Protein AF-A0A4W3H3N8-F1 (afdb_monomer)

Organism: Callorhinchus milii (NCBI:txid7868)

Secondary structure (DSSP, 8-state):
------TT-S---SS------------S--------HHHHHHHHHHHHHHTSSSSEEEHHHHHHHHHHTT--HHHHHHHHHHHHHTTSEEE-TTS-EEEE-

Foldseek 3Di:
DDPPDDPPPLDPPPDDDDDDDDPDDDDDDPPPDVQQLLNVLVVQVVVVCVPDPFQKDFQVVSLVSSVNNVDDSVSNVVSVVVVVVVQQWDADPVNTMIGGD

Sequence (101 aa):
LVDTVEKEDVNEAMRLMEMSKDSLVGDRGQGTRAQRPADIIFVTVREMMSDRTGRSVKYSEAEQRCVTKGFTPAQFEEALEEYEELNVWQVNQARSKITFV

Nearest PDB structures (foldseek):
  8s0f-assembly1_7  TM=9.722E-01  e=4.333E-08  Homo sapiens
  8rif-assembly1_7  TM=9.093E-01  e=1.099E-03  Saccharomyces cerevisiae
  5z2h-assembly1_B  TM=6.580E-01  e=1.929E-01  Dictyostelium discoideum
  4n0b-assembly2_C  TM=5.320E-01  e=3.529E+00  Bacillus subtilis
  4tv7-assembly2_C  TM=5.413E-01  e=3.529E+00  Bacillus subtilis subsp. subtilis str. 168

pLDDT: mean 72.95, std 20.86, range [36.72, 92.69]

Mean predicted aligned error: 12.45 Å

Radius of gyration: 17.07 Å; Cα contacts (8 Å, |Δi|>4): 78; chains: 1; bounding box: 39×38×43 Å

Structure (mmCIF, N/CA/C/O backbone):
data_AF-A0A4W3H3N8-F1
#
_entry.id   AF-A0A4W3H3N8-F1
#
loop_
_atom_site.group_PDB
_atom_site.id
_atom_site.type_symbol
_atom_site.label_atom_id
_atom_site.label_alt_id
_atom_site.label_comp_id
_atom_site.label_asym_id
_atom_site.label_entity_id
_atom_site.label_seq_id
_atom_site.pdbx_PDB_ins_code
_atom_site.Cartn_x
_atom_site.Cartn_y
_atom_site.Cartn_z
_atom_site.occupancy
_atom_site.B_iso_or_equiv
_atom_site.auth_seq_id
_atom_site.auth_comp_id
_atom_site.auth_asym_id
_atom_site.auth_atom_id
_atom_site.pdbx_PDB_model_num
ATOM 1 N N . LEU A 1 1 ? 24.231 15.973 7.948 1.00 38.44 1 LEU A N 1
ATOM 2 C CA . LEU A 1 1 ? 22.916 16.473 7.490 1.00 38.44 1 LEU A CA 1
ATOM 3 C C . LEU A 1 1 ? 22.767 16.003 6.050 1.00 38.44 1 LEU A C 1
ATOM 5 O O . LEU A 1 1 ? 23.743 16.160 5.331 1.00 38.44 1 LEU A O 1
ATOM 9 N N . VAL A 1 2 ? 21.605 15.452 5.679 1.00 36.72 2 VAL A N 1
ATOM 10 C CA . VAL A 1 2 ? 21.276 14.904 4.346 1.00 36.72 2 VAL A CA 1
ATOM 11 C C . VAL A 1 2 ? 21.905 13.531 4.049 1.00 36.72 2 VAL A C 1
ATOM 13 O O . VAL A 1 2 ? 22.922 13.403 3.385 1.00 36.72 2 VAL A O 1
ATOM 16 N N . ASP A 1 3 ? 21.247 12.488 4.563 1.00 39.12 3 ASP A N 1
ATOM 17 C CA . ASP A 1 3 ? 21.225 11.154 3.948 1.00 39.12 3 ASP A CA 1
ATOM 18 C C . ASP A 1 3 ? 20.034 11.163 2.973 1.00 39.12 3 ASP A C 1
ATOM 20 O O . ASP A 1 3 ? 18.950 10.647 3.246 1.00 39.12 3 ASP A O 1
ATOM 24 N N . THR A 1 4 ? 20.160 11.956 1.904 1.00 40.06 4 THR A N 1
ATOM 25 C CA . THR A 1 4 ? 19.152 11.992 0.843 1.00 40.06 4 THR A CA 1
ATOM 26 C C . THR A 1 4 ? 19.520 10.871 -0.099 1.00 40.06 4 THR A C 1
ATOM 28 O O . THR A 1 4 ? 20.266 11.072 -1.049 1.00 40.06 4 THR A O 1
ATOM 31 N N . VAL A 1 5 ? 19.034 9.678 0.234 1.00 43.03 5 VAL A N 1
ATOM 32 C CA . VAL A 1 5 ? 19.017 8.531 -0.667 1.00 43.03 5 VAL A CA 1
ATOM 33 C C . VAL A 1 5 ? 18.548 9.017 -2.033 1.00 43.03 5 VAL A C 1
ATOM 35 O O . VAL A 1 5 ?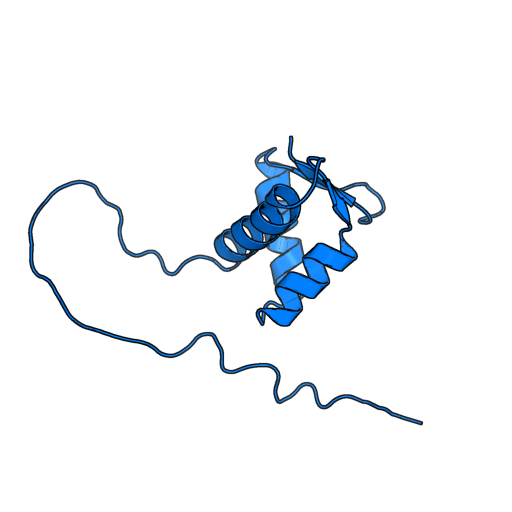 17.448 9.560 -2.174 1.00 43.03 5 VAL A O 1
ATOM 38 N N . GLU A 1 6 ? 19.451 8.886 -2.993 1.00 40.16 6 GLU A N 1
ATOM 39 C CA . GLU A 1 6 ? 19.323 9.261 -4.388 1.00 40.16 6 GLU A CA 1
ATOM 40 C C . GLU A 1 6 ? 18.093 8.549 -4.970 1.00 40.16 6 GLU A C 1
ATOM 42 O O . GLU A 1 6 ? 18.098 7.353 -5.250 1.00 40.16 6 GLU A O 1
ATOM 47 N N . LYS A 1 7 ? 16.979 9.282 -5.081 1.00 46.47 7 LYS A N 1
ATOM 48 C CA . LYS A 1 7 ? 15.694 8.796 -5.612 1.00 46.47 7 LYS A CA 1
ATOM 49 C C . LYS A 1 7 ? 15.680 8.714 -7.148 1.00 46.47 7 LYS A C 1
ATOM 51 O O . LYS A 1 7 ? 14.609 8.803 -7.740 1.00 46.47 7 LYS A O 1
ATOM 56 N N . GLU A 1 8 ? 16.839 8.574 -7.786 1.00 43.69 8 GLU A N 1
ATOM 57 C CA . GLU A 1 8 ? 16.960 8.436 -9.247 1.00 43.69 8 GLU A CA 1
ATOM 58 C C . GLU A 1 8 ? 17.259 6.995 -9.699 1.00 43.69 8 GLU A C 1
ATOM 60 O O . GLU A 1 8 ? 17.087 6.694 -10.874 1.00 43.69 8 GLU A O 1
ATOM 65 N N . ASP A 1 9 ? 17.528 6.064 -8.772 1.00 47.72 9 ASP A N 1
ATOM 66 C CA . ASP A 1 9 ? 17.839 4.653 -9.077 1.00 47.72 9 ASP A CA 1
ATOM 67 C C . ASP A 1 9 ? 16.822 3.648 -8.501 1.00 47.72 9 ASP A C 1
ATOM 69 O O . ASP A 1 9 ? 17.135 2.486 -8.236 1.00 47.72 9 ASP A O 1
ATOM 73 N N . VAL A 1 10 ? 15.561 4.046 -8.298 1.00 49.59 10 VAL A N 1
ATOM 74 C CA . VAL A 1 10 ? 14.489 3.086 -7.969 1.00 49.59 10 VAL A CA 1
ATOM 75 C C . VAL A 1 10 ? 13.777 2.605 -9.228 1.00 49.59 10 VAL A C 1
ATOM 77 O O . VAL A 1 10 ? 12.599 2.850 -9.454 1.00 49.59 10 VAL A O 1
ATOM 80 N N . ASN A 1 11 ? 14.536 1.809 -9.977 1.00 50.75 11 ASN A N 1
ATOM 81 C CA . ASN A 1 11 ? 14.050 0.679 -10.758 1.00 50.75 11 ASN A CA 1
ATOM 82 C C . ASN A 1 11 ? 13.183 1.005 -11.983 1.00 50.75 11 ASN A C 1
ATOM 84 O O . ASN A 1 11 ? 11.959 0.888 -12.006 1.00 50.75 11 ASN A O 1
ATOM 88 N N . GLU A 1 12 ? 13.899 1.209 -13.078 1.00 48.53 12 GLU A N 1
ATOM 89 C CA . GLU A 1 12 ? 13.896 0.375 -14.289 1.00 48.53 12 GLU A CA 1
ATOM 90 C C . GLU A 1 12 ? 13.463 -1.116 -14.100 1.00 48.53 12 GLU A C 1
ATOM 92 O O . GLU A 1 12 ? 14.159 -2.033 -14.516 1.00 48.53 12 GLU A O 1
ATOM 97 N N . ALA A 1 13 ? 12.305 -1.391 -13.479 1.00 50.50 13 ALA A N 1
ATOM 98 C CA . ALA A 1 13 ? 11.761 -2.741 -13.241 1.00 50.50 13 ALA A CA 1
ATOM 99 C C . ALA A 1 13 ? 10.320 -2.937 -13.749 1.00 50.50 13 ALA A C 1
ATOM 101 O O . ALA A 1 13 ? 9.630 -3.869 -13.343 1.00 50.50 13 ALA A O 1
ATOM 102 N N . MET A 1 14 ? 9.858 -2.103 -14.683 1.00 49.81 14 MET A N 1
ATOM 103 C CA . MET A 1 14 ? 8.732 -2.460 -15.559 1.00 49.81 14 MET A CA 1
ATOM 104 C C . MET A 1 14 ? 9.042 -2.167 -17.022 1.00 49.81 14 MET A C 1
ATOM 106 O O . MET A 1 14 ? 8.259 -1.595 -17.778 1.00 49.81 14 MET A O 1
ATOM 110 N N . ARG A 1 15 ? 10.204 -2.630 -17.462 1.00 64.88 15 ARG A N 1
ATOM 111 C CA . ARG A 1 15 ? 10.387 -3.007 -18.856 1.00 64.88 15 ARG A CA 1
ATOM 112 C C . ARG A 1 15 ? 11.349 -4.178 -18.877 1.00 64.88 15 ARG A C 1
ATOM 114 O O . ARG A 1 15 ? 12.287 -4.175 -18.100 1.00 64.88 15 ARG A O 1
ATOM 121 N N . LEU A 1 16 ? 11.108 -5.112 -19.792 1.00 53.16 16 LEU A N 1
ATOM 122 C CA . LEU A 1 16 ? 11.919 -6.296 -20.116 1.00 53.16 16 LEU A CA 1
ATOM 123 C C . LEU A 1 16 ? 11.450 -7.590 -19.438 1.00 53.16 16 LEU A C 1
ATOM 125 O O . LEU A 1 16 ? 11.848 -7.917 -18.329 1.00 53.16 16 LEU A O 1
ATOM 129 N N . MET A 1 17 ? 10.614 -8.353 -20.147 1.00 44.25 17 MET A N 1
ATOM 130 C CA . MET A 1 17 ? 11.052 -9.499 -20.973 1.00 44.25 17 MET A CA 1
ATOM 131 C C . MET A 1 17 ? 9.800 -10.211 -21.533 1.00 44.25 17 MET A C 1
ATOM 133 O O . MET A 1 17 ? 8.889 -10.515 -20.775 1.00 44.25 17 MET A O 1
ATOM 137 N N . GLU A 1 18 ? 9.573 -10.223 -22.857 1.00 44.03 18 GLU A N 1
ATOM 138 C CA . GLU A 1 18 ? 9.990 -11.285 -23.814 1.00 44.03 18 GLU A CA 1
ATOM 139 C C . GLU A 1 18 ? 9.073 -12.530 -23.715 1.00 44.03 18 GLU A C 1
ATOM 141 O O . GLU A 1 18 ? 8.748 -12.967 -22.627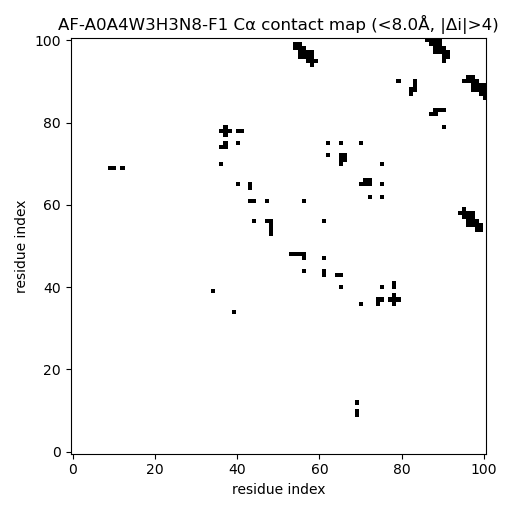 1.00 44.03 18 GLU A O 1
ATOM 146 N N . MET A 1 19 ? 8.567 -13.191 -24.758 1.00 40.53 19 MET A N 1
ATOM 147 C CA . MET A 1 19 ? 8.836 -13.223 -26.193 1.00 40.53 19 MET A CA 1
ATOM 148 C C . MET A 1 19 ? 7.704 -14.021 -26.882 1.00 40.53 19 MET A C 1
ATOM 150 O O . MET A 1 19 ? 6.953 -14.759 -26.250 1.00 40.53 19 MET A O 1
ATOM 154 N N . SER A 1 20 ? 7.644 -13.898 -28.204 1.00 42.25 20 SER A N 1
ATOM 155 C CA . SER A 1 20 ? 6.941 -14.725 -29.192 1.00 42.25 20 SER A CA 1
ATOM 156 C C . SER A 1 20 ? 6.747 -16.227 -28.888 1.00 42.25 20 SER A C 1
ATOM 158 O O . SER A 1 20 ? 7.723 -16.966 -28.806 1.00 42.25 20 SER A O 1
ATOM 160 N N . LYS A 1 21 ? 5.483 -16.678 -28.883 1.00 42.34 21 LYS A N 1
ATOM 161 C CA . LYS A 1 21 ? 4.900 -17.991 -29.288 1.00 42.34 21 LYS A CA 1
ATOM 162 C C . LYS A 1 21 ? 3.558 -18.090 -28.547 1.00 42.34 21 LYS A C 1
ATOM 164 O O . LYS A 1 21 ? 3.513 -17.833 -27.360 1.00 42.34 21 LYS A O 1
ATOM 169 N N . ASP A 1 22 ? 2.414 -18.404 -29.123 1.00 39.94 22 ASP A N 1
ATOM 170 C CA . ASP A 1 22 ? 2.151 -19.383 -30.152 1.00 39.94 22 ASP A CA 1
ATOM 171 C C . ASP A 1 22 ? 0.797 -19.024 -30.778 1.00 39.94 22 ASP A C 1
ATOM 173 O O . ASP A 1 22 ? -0.165 -18.657 -30.100 1.00 39.94 22 ASP A O 1
ATOM 177 N N . SER A 1 23 ? 0.755 -19.088 -32.098 1.00 45.03 23 SER A N 1
ATOM 178 C CA . SER A 1 23 ? -0.461 -19.047 -32.889 1.00 45.03 23 SER A CA 1
ATOM 179 C C . SER A 1 23 ? -1.273 -20.312 -32.614 1.00 45.03 23 SER A C 1
ATOM 181 O O . SER A 1 23 ? -1.167 -21.254 -33.386 1.00 45.03 23 SER A O 1
ATOM 183 N N . LEU A 1 24 ? -2.105 -20.358 -31.575 1.00 38.81 24 LEU A N 1
ATOM 184 C CA . LEU A 1 24 ? -3.052 -21.462 -31.404 1.00 38.81 24 LEU A CA 1
ATOM 185 C C . LEU A 1 24 ? -4.346 -20.970 -30.753 1.00 38.81 24 LEU A C 1
ATOM 187 O O . LEU A 1 24 ? -4.501 -20.902 -29.542 1.00 38.81 24 LEU A O 1
ATOM 191 N N . VAL A 1 25 ? -5.249 -20.571 -31.649 1.00 44.69 25 VAL A N 1
ATOM 192 C CA . VAL A 1 25 ? -6.665 -20.948 -31.669 1.00 44.69 25 VAL A CA 1
ATOM 193 C C . VAL A 1 25 ? -7.323 -21.165 -30.307 1.00 44.69 25 VAL A C 1
ATOM 195 O O . VAL A 1 25 ? -7.156 -22.200 -29.672 1.00 44.69 25 VAL A O 1
ATOM 198 N N . GLY A 1 26 ? -8.271 -20.279 -30.020 1.00 40.38 26 GLY A N 1
ATOM 199 C CA . GLY A 1 26 ? -9.522 -20.709 -29.415 1.00 40.38 26 GLY A CA 1
ATOM 200 C C . GLY A 1 26 ? -9.839 -20.053 -28.087 1.00 40.38 26 GLY A C 1
ATOM 201 O O . GLY A 1 26 ? -9.255 -20.366 -27.063 1.00 40.38 26 GLY A O 1
ATOM 202 N N . ASP A 1 27 ? -10.914 -19.275 -28.141 1.00 43.53 27 ASP A N 1
ATOM 203 C CA . ASP A 1 27 ? -11.930 -19.254 -27.097 1.00 43.53 27 ASP A CA 1
ATOM 204 C C . ASP A 1 27 ? -11.637 -18.377 -25.864 1.00 43.53 27 ASP A C 1
ATOM 206 O O . ASP A 1 27 ? -10.828 -18.680 -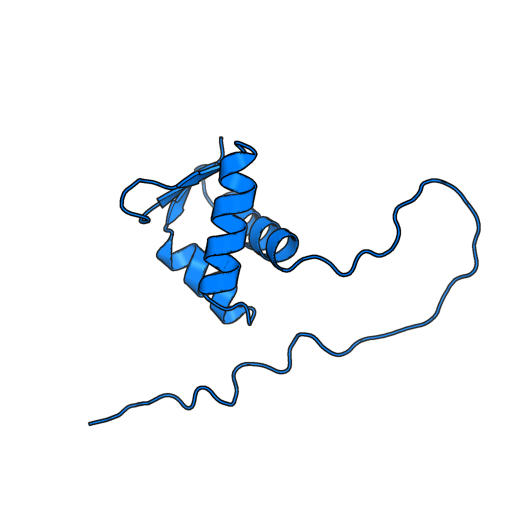24.998 1.00 43.53 27 ASP A O 1
ATOM 210 N N . ARG A 1 28 ? -12.432 -17.300 -25.775 1.00 36.84 28 ARG A N 1
ATOM 211 C CA . ARG A 1 28 ? -12.654 -16.425 -24.609 1.00 36.84 28 ARG A CA 1
ATOM 212 C C . ARG A 1 28 ? -11.553 -15.425 -24.252 1.00 36.84 28 ARG A C 1
ATOM 214 O O . ARG A 1 28 ? -10.952 -15.505 -23.193 1.00 36.84 28 ARG A O 1
ATOM 221 N N . GLY A 1 29 ? -11.442 -14.372 -25.066 1.00 38.56 29 GLY A N 1
ATOM 222 C CA . GLY A 1 29 ? -11.516 -12.966 -24.614 1.00 38.56 29 GLY A CA 1
ATOM 223 C C . GLY A 1 29 ? -10.581 -12.446 -23.507 1.00 38.56 29 GLY A C 1
ATOM 224 O O . GLY A 1 29 ? -10.756 -11.308 -23.081 1.00 38.56 29 GLY A O 1
ATOM 225 N N . GLN A 1 30 ? -9.594 -13.210 -23.048 1.00 42.03 30 GLN A N 1
ATOM 226 C CA . GLN A 1 30 ? -8.547 -12.761 -22.135 1.00 42.03 30 GLN A CA 1
ATOM 227 C C . GLN A 1 30 ? -7.440 -12.129 -22.969 1.00 42.03 30 GLN A C 1
ATOM 229 O O . GLN A 1 30 ? -6.348 -12.665 -23.128 1.00 42.03 30 GLN A O 1
ATOM 234 N N . GLY A 1 31 ? -7.766 -10.981 -23.566 1.00 42.44 31 GLY A N 1
ATOM 235 C CA . GLY A 1 31 ? -6.742 -10.099 -24.090 1.00 42.44 31 GLY A CA 1
ATOM 236 C C . GLY A 1 31 ? -5.773 -9.801 -22.957 1.00 42.44 31 GLY A C 1
ATOM 237 O O . GLY A 1 31 ? -6.204 -9.457 -21.855 1.00 42.44 31 GLY A O 1
ATOM 238 N N . THR A 1 32 ? -4.491 -9.975 -23.242 1.00 47.97 32 THR A N 1
ATOM 239 C CA . THR A 1 32 ? -3.328 -9.555 -22.469 1.00 47.97 32 THR A CA 1
ATOM 240 C C . THR A 1 32 ? -3.460 -8.063 -22.148 1.00 47.97 32 THR A C 1
ATOM 242 O O . THR A 1 32 ? -2.845 -7.207 -22.778 1.00 47.97 32 THR A O 1
ATOM 245 N N . ARG A 1 33 ? -4.348 -7.704 -21.215 1.00 51.94 33 ARG A N 1
ATOM 246 C CA . ARG A 1 33 ? -4.392 -6.365 -20.647 1.00 51.94 33 ARG A CA 1
ATOM 247 C C . ARG A 1 33 ? -3.062 -6.233 -19.937 1.00 51.94 33 ARG A C 1
ATOM 249 O O . ARG A 1 33 ? -2.760 -7.049 -19.068 1.00 51.94 33 ARG A O 1
ATOM 256 N N . ALA A 1 34 ? -2.268 -5.244 -20.338 1.00 56.94 34 ALA A N 1
ATOM 257 C CA . ALA A 1 34 ? -1.204 -4.742 -19.486 1.00 56.94 34 ALA A CA 1
ATOM 258 C C . ALA A 1 34 ? -1.783 -4.669 -18.067 1.00 56.94 34 ALA A C 1
ATOM 260 O O . ALA A 1 34 ? -2.817 -4.021 -17.877 1.00 56.94 34 ALA A O 1
ATOM 261 N N . GLN A 1 35 ? -1.230 -5.454 -17.137 1.00 64.00 35 GLN A N 1
ATOM 262 C CA . GLN A 1 35 ? -1.777 -5.537 -15.786 1.00 64.00 35 GLN A CA 1
ATOM 263 C C . GLN A 1 35 ? -1.804 -4.114 -15.235 1.00 64.00 35 GLN A C 1
ATOM 265 O O . GLN A 1 35 ? -0.770 -3.438 -15.245 1.00 64.00 35 GLN A O 1
ATOM 270 N N . ARG A 1 36 ? -2.986 -3.614 -14.847 1.00 82.62 36 ARG A N 1
ATOM 271 C CA . ARG A 1 36 ? -3.074 -2.243 -14.342 1.00 82.62 36 ARG A CA 1
ATOM 272 C C . ARG A 1 36 ? -2.241 -2.185 -13.059 1.00 82.62 36 ARG A C 1
ATOM 274 O O . ARG A 1 36 ? -2.241 -3.162 -12.308 1.00 82.62 36 ARG A O 1
ATOM 281 N N . PRO A 1 37 ? -1.574 -1.059 -12.757 1.00 82.88 37 PRO A N 1
ATOM 282 C CA . PRO A 1 37 ? -0.861 -0.898 -11.492 1.00 82.88 37 PRO A CA 1
ATOM 283 C C . PRO A 1 37 ? -1.726 -1.292 -10.287 1.00 82.88 37 PRO A C 1
ATOM 285 O O . PRO A 1 37 ? -1.263 -2.018 -9.412 1.00 82.88 37 PRO A O 1
ATOM 288 N N . ALA A 1 38 ? -3.013 -0.927 -10.316 1.00 86.06 38 ALA A N 1
ATOM 289 C CA . ALA A 1 38 ? -3.994 -1.295 -9.302 1.00 86.06 38 ALA A CA 1
ATOM 290 C C . ALA A 1 38 ? -4.166 -2.816 -9.125 1.00 86.06 38 ALA A C 1
ATOM 292 O O . ALA A 1 38 ? -4.210 -3.289 -7.992 1.00 86.06 38 ALA A O 1
ATOM 293 N N . ASP A 1 39 ? -4.198 -3.600 -10.211 1.00 87.44 39 ASP A N 1
ATOM 294 C CA . ASP A 1 39 ? -4.296 -5.067 -10.143 1.00 87.44 39 ASP A CA 1
ATOM 295 C C . ASP A 1 39 ? -3.062 -5.677 -9.461 1.00 87.44 39 ASP A C 1
ATOM 297 O O . ASP A 1 39 ? -3.172 -6.580 -8.631 1.00 87.44 39 ASP A O 1
ATOM 301 N N . ILE A 1 40 ? -1.869 -5.169 -9.783 1.00 89.19 40 ILE A N 1
ATOM 302 C CA . ILE A 1 40 ? -0.610 -5.670 -9.214 1.00 89.19 40 ILE A CA 1
ATOM 303 C C . ILE A 1 40 ? -0.498 -5.289 -7.732 1.00 89.19 40 ILE A C 1
ATOM 305 O O . ILE A 1 40 ? -0.065 -6.104 -6.908 1.00 89.19 40 ILE A O 1
ATOM 309 N N . ILE A 1 41 ? -0.912 -4.069 -7.381 1.00 90.19 41 ILE A N 1
ATOM 310 C CA . ILE A 1 41 ? -1.002 -3.597 -5.997 1.00 90.19 41 ILE A CA 1
ATOM 311 C C . ILE A 1 41 ? -1.969 -4.485 -5.211 1.00 90.19 41 ILE A C 1
ATOM 313 O O . ILE A 1 41 ? -1.591 -5.010 -4.165 1.00 90.19 41 ILE A O 1
ATOM 317 N N . PHE A 1 42 ? -3.165 -4.747 -5.745 1.00 89.75 42 PHE A N 1
ATOM 318 C CA . PHE A 1 42 ? -4.144 -5.643 -5.132 1.00 89.75 42 PHE A CA 1
ATOM 319 C C . PHE A 1 42 ? -3.553 -7.028 -4.837 1.00 89.75 42 PHE A C 1
ATOM 321 O O . PHE A 1 42 ? -3.643 -7.510 -3.705 1.00 89.75 42 PHE A O 1
ATOM 328 N N . VAL A 1 43 ? -2.908 -7.658 -5.827 1.00 88.69 43 VAL A N 1
ATOM 329 C CA . VAL A 1 43 ? -2.264 -8.969 -5.647 1.00 88.69 43 VAL A CA 1
ATOM 330 C C . VAL A 1 43 ? -1.195 -8.898 -4.558 1.00 88.69 43 VAL A C 1
ATOM 332 O O . VAL A 1 43 ? -1.191 -9.733 -3.659 1.00 88.69 43 VAL A O 1
ATOM 335 N N . THR A 1 44 ? -0.351 -7.865 -4.578 1.00 89.00 44 THR A N 1
ATOM 336 C CA . THR A 1 44 ? 0.723 -7.681 -3.591 1.00 89.00 44 THR A CA 1
ATOM 337 C C . THR A 1 44 ? 0.166 -7.562 -2.169 1.00 89.00 44 THR A C 1
ATOM 339 O O . THR A 1 44 ? 0.631 -8.248 -1.260 1.00 89.00 44 THR A O 1
ATOM 342 N N . VAL A 1 45 ? -0.873 -6.748 -1.968 1.00 88.56 45 VAL A N 1
ATOM 343 C CA . VAL A 1 45 ? -1.532 -6.584 -0.662 1.00 88.56 45 VAL A CA 1
ATOM 344 C C . VAL A 1 45 ? -2.198 -7.892 -0.216 1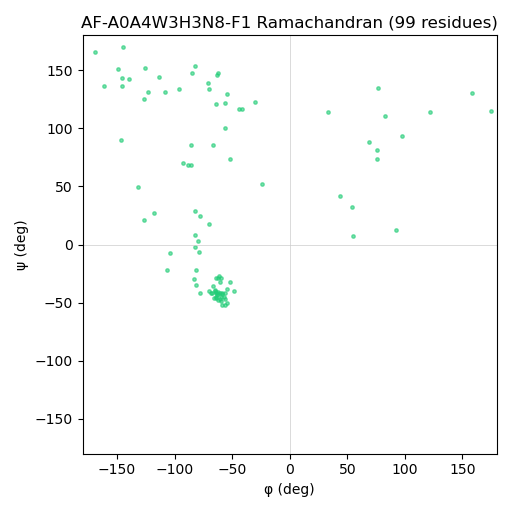.00 88.56 45 VAL A C 1
ATOM 346 O O . VAL A 1 45 ? -2.102 -8.272 0.953 1.00 88.56 45 VAL A O 1
ATOM 349 N N . ARG A 1 46 ? -2.826 -8.625 -1.142 1.00 86.94 46 ARG A N 1
ATOM 350 C CA . ARG A 1 46 ? -3.463 -9.924 -0.881 1.00 86.94 46 ARG A CA 1
ATOM 351 C C . ARG A 1 46 ? -2.462 -11.004 -0.459 1.00 86.94 46 ARG A C 1
ATOM 353 O O . ARG A 1 46 ? -2.750 -11.775 0.461 1.00 86.94 46 ARG A O 1
ATOM 360 N N . GLU A 1 47 ? -1.294 -11.061 -1.093 1.00 86.88 47 GLU A N 1
ATOM 361 C CA . GLU A 1 47 ? -0.216 -11.988 -0.723 1.00 86.88 47 GLU A CA 1
ATOM 362 C C . GLU A 1 47 ? 0.254 -11.741 0.717 1.00 86.88 47 GLU A C 1
ATOM 364 O O . GLU A 1 47 ? 0.381 -12.686 1.495 1.00 86.88 47 GLU A O 1
ATOM 369 N N . MET A 1 48 ? 0.394 -10.474 1.122 1.00 84.38 48 MET A N 1
ATOM 370 C CA . MET A 1 48 ? 0.791 -10.114 2.490 1.00 84.38 48 MET A CA 1
ATOM 371 C C . MET A 1 48 ? -0.196 -10.570 3.570 1.00 84.38 48 MET A C 1
ATOM 373 O O . MET A 1 48 ? 0.206 -10.782 4.714 1.00 84.38 48 MET A O 1
ATOM 377 N N . MET A 1 49 ? -1.486 -10.691 3.246 1.00 76.94 49 MET A N 1
ATOM 378 C CA . MET A 1 49 ? -2.477 -11.241 4.180 1.00 76.94 49 MET A CA 1
ATOM 379 C C . MET A 1 49 ? -2.517 -12.757 4.178 1.00 76.94 49 MET A C 1
ATOM 381 O O . MET A 1 49 ? -2.843 -13.334 5.205 1.00 76.94 49 MET A O 1
ATOM 385 N N . SER A 1 50 ? -2.203 -13.401 3.054 1.00 74.88 50 SER A N 1
ATOM 386 C CA . SER A 1 50 ? -2.226 -14.866 2.964 1.00 74.88 50 SER A CA 1
ATOM 387 C C . SER A 1 50 ? -1.189 -15.504 3.895 1.00 74.88 50 SER A C 1
ATOM 389 O O . SER A 1 50 ? -1.414 -16.590 4.417 1.00 74.88 50 SER A O 1
ATOM 391 N N . ASP A 1 51 ? -0.096 -14.788 4.164 1.00 69.00 51 ASP A N 1
ATOM 392 C CA . ASP A 1 51 ? 0.949 -15.177 5.117 1.00 69.00 51 ASP A CA 1
ATOM 393 C C . ASP A 1 51 ? 0.569 -14.903 6.591 1.00 69.00 51 ASP A C 1
ATOM 395 O O . ASP A 1 51 ? 1.277 -15.285 7.521 1.00 69.00 51 ASP A O 1
ATOM 399 N N . ARG A 1 52 ? -0.566 -14.233 6.841 1.00 73.81 52 ARG A N 1
ATOM 400 C CA . ARG A 1 52 ? -1.009 -13.809 8.177 1.00 73.81 52 ARG A CA 1
ATOM 401 C C . ARG A 1 52 ? -2.270 -14.543 8.598 1.00 73.81 52 ARG A C 1
ATOM 403 O O . ARG A 1 52 ? -3.206 -14.730 7.833 1.00 73.81 52 ARG A O 1
ATOM 410 N N . THR A 1 53 ? -2.374 -14.845 9.888 1.00 73.31 53 THR A N 1
ATOM 411 C CA . THR A 1 53 ? -3.581 -15.416 10.512 1.00 73.31 53 THR A CA 1
ATOM 412 C C . THR A 1 53 ? -4.767 -14.436 10.595 1.00 73.31 53 THR A C 1
ATOM 414 O O . THR A 1 53 ? -5.711 -14.671 11.346 1.00 73.31 53 THR A O 1
ATOM 417 N N . GLY A 1 54 ? -4.764 -13.339 9.825 1.00 73.50 54 GLY A N 1
ATOM 418 C CA . GLY A 1 54 ? -5.809 -12.316 9.838 1.00 73.50 54 GLY A CA 1
ATOM 419 C C . GLY A 1 54 ? -6.006 -11.631 8.485 1.00 73.50 54 GLY A C 1
ATOM 420 O O . GLY A 1 54 ? -5.071 -11.463 7.710 1.00 73.50 54 GLY A O 1
ATOM 421 N N . ARG A 1 55 ? -7.237 -11.169 8.230 1.00 84.75 55 ARG A N 1
ATOM 422 C CA . ARG A 1 55 ? -7.646 -10.465 6.996 1.00 84.75 55 ARG A CA 1
ATOM 423 C C . ARG A 1 55 ? -7.299 -8.972 6.999 1.00 84.75 55 ARG A C 1
ATOM 425 O O . ARG A 1 55 ? -8.025 -8.163 6.433 1.00 84.75 55 ARG A O 1
ATOM 432 N N . SER A 1 56 ? -6.238 -8.580 7.700 1.00 88.12 56 SER A N 1
ATOM 433 C CA . SER A 1 56 ? -5.858 -7.172 7.812 1.00 88.12 56 SER A CA 1
ATOM 434 C C . SER A 1 56 ? -4.356 -6.979 7.731 1.00 88.12 56 SER A C 1
ATOM 436 O O . SER A 1 56 ? -3.596 -7.745 8.327 1.00 88.12 56 SER A O 1
ATOM 438 N N . VAL A 1 57 ? -3.937 -5.901 7.079 1.00 90.88 57 VAL A N 1
ATOM 439 C CA . VAL A 1 57 ? -2.542 -5.461 6.993 1.00 90.88 57 VAL A CA 1
ATOM 440 C C . VAL A 1 57 ? -2.410 -4.020 7.455 1.00 90.88 57 VAL A C 1
ATOM 442 O O . VAL A 1 57 ? -3.347 -3.224 7.379 1.00 90.88 57 VAL A O 1
ATOM 445 N N . LYS A 1 58 ? -1.229 -3.675 7.971 1.00 91.88 58 LYS A N 1
ATOM 446 C CA . LYS A 1 58 ? -0.895 -2.282 8.271 1.00 91.88 58 LYS A CA 1
ATOM 447 C C . LYS A 1 58 ? -0.730 -1.527 6.958 1.00 91.88 58 LYS A C 1
ATOM 449 O O . LYS A 1 58 ? -0.026 -2.006 6.074 1.00 91.88 58 LYS A O 1
ATOM 454 N N . TYR A 1 59 ? -1.328 -0.343 6.875 1.00 92.50 59 TYR A N 1
ATOM 455 C CA . TYR A 1 59 ? -1.267 0.498 5.681 1.00 92.50 59 TYR A CA 1
ATOM 456 C C . TYR A 1 59 ? 0.181 0.796 5.282 1.00 92.50 59 TYR A C 1
ATOM 458 O O . TYR A 1 59 ? 0.586 0.471 4.174 1.00 92.50 59 TYR A O 1
ATOM 466 N N . SER A 1 60 ? 0.994 1.285 6.2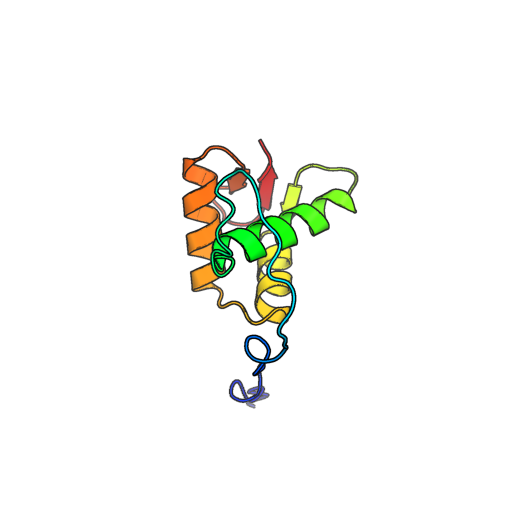25 1.00 91.12 60 SER A N 1
ATOM 467 C CA . SER A 1 60 ? 2.400 1.629 5.970 1.00 91.12 60 SER A CA 1
ATOM 468 C C . SER A 1 60 ? 3.234 0.442 5.490 1.00 91.12 60 SER A C 1
ATOM 470 O O . SER A 1 60 ? 4.204 0.613 4.767 1.00 91.12 60 SER A O 1
ATOM 472 N N . GLU A 1 61 ? 2.874 -0.777 5.890 1.00 91.19 61 GLU A N 1
ATOM 473 C CA . GLU A 1 61 ? 3.592 -1.970 5.452 1.00 91.19 61 GLU A CA 1
ATOM 474 C C . GLU A 1 61 ? 3.207 -2.361 4.021 1.00 91.19 61 GLU A C 1
ATOM 476 O O . GLU A 1 61 ? 4.071 -2.722 3.224 1.00 91.19 61 GLU A O 1
ATOM 481 N N . ALA A 1 62 ? 1.915 -2.275 3.693 1.00 91.19 62 ALA A N 1
ATOM 482 C CA . ALA A 1 62 ? 1.413 -2.497 2.342 1.00 91.19 62 ALA A CA 1
ATOM 483 C C . ALA A 1 62 ? 1.976 -1.457 1.362 1.00 91.19 62 ALA A C 1
ATOM 485 O O . ALA A 1 62 ? 2.465 -1.820 0.293 1.00 91.19 62 ALA A O 1
ATOM 486 N N . GLU A 1 63 ? 1.999 -0.190 1.773 1.00 91.06 63 GLU A N 1
ATOM 487 C CA . GLU A 1 63 ? 2.606 0.913 1.033 1.00 91.06 63 GLU A CA 1
ATOM 488 C C . GLU A 1 63 ? 4.098 0.657 0.786 1.00 91.06 63 GLU A C 1
ATOM 490 O O . GLU A 1 63 ? 4.537 0.656 -0.361 1.00 91.06 63 GLU A O 1
ATOM 495 N N . GLN A 1 64 ? 4.874 0.343 1.832 1.00 90.38 64 GLN A N 1
ATOM 496 C CA . GLN A 1 64 ? 6.299 0.020 1.696 1.00 90.38 64 GLN A CA 1
ATOM 497 C C . GLN A 1 64 ? 6.543 -1.133 0.721 1.00 90.38 64 GLN A C 1
ATOM 499 O O . GLN A 1 64 ? 7.459 -1.068 -0.092 1.00 90.38 64 GLN A O 1
ATOM 504 N N . ARG A 1 65 ? 5.721 -2.186 0.765 1.00 88.81 65 ARG A N 1
ATOM 505 C CA . ARG A 1 65 ? 5.839 -3.320 -0.163 1.00 88.81 65 ARG A CA 1
ATOM 506 C C . ARG A 1 65 ? 5.563 -2.915 -1.606 1.00 88.81 65 ARG A C 1
ATOM 508 O O . ARG A 1 65 ? 6.266 -3.389 -2.497 1.00 88.81 65 ARG A O 1
ATOM 515 N N . CYS A 1 66 ? 4.590 -2.037 -1.833 1.00 88.75 66 CYS A N 1
ATOM 516 C CA . CYS A 1 66 ? 4.297 -1.508 -3.162 1.00 88.75 66 CYS A CA 1
ATOM 517 C C . CYS A 1 66 ? 5.428 -0.596 -3.661 1.00 88.75 66 CYS A C 1
ATOM 519 O O . CYS A 1 66 ? 5.870 -0.748 -4.797 1.00 88.75 66 CYS A O 1
ATOM 521 N N . VAL A 1 67 ? 5.975 0.261 -2.797 1.00 87.75 67 VAL A N 1
ATOM 522 C CA . VAL A 1 67 ? 7.128 1.116 -3.122 1.00 87.75 67 VAL A CA 1
ATOM 523 C C . VAL A 1 67 ? 8.369 0.289 -3.454 1.00 87.75 67 VAL A C 1
ATOM 525 O O . VAL A 1 67 ? 9.026 0.553 -4.457 1.00 87.75 67 VAL A O 1
ATOM 528 N N . THR A 1 68 ? 8.651 -0.776 -2.699 1.00 86.56 68 THR A N 1
ATOM 529 C CA . THR A 1 68 ? 9.747 -1.714 -3.005 1.00 86.56 68 THR A CA 1
ATOM 530 C C . THR A 1 68 ? 9.562 -2.416 -4.354 1.00 86.56 68 THR A C 1
ATOM 532 O O . THR A 1 68 ? 10.547 -2.786 -4.987 1.00 86.56 68 THR A O 1
ATOM 535 N N . LYS A 1 69 ? 8.319 -2.588 -4.822 1.00 82.44 69 LYS A N 1
ATOM 536 C CA . LYS A 1 69 ? 8.020 -3.107 -6.167 1.00 82.44 69 LYS A CA 1
ATOM 537 C C . LYS A 1 69 ? 8.093 -2.049 -7.279 1.00 82.44 69 LYS A C 1
ATOM 539 O O . LYS A 1 69 ? 7.904 -2.404 -8.437 1.00 82.44 69 LYS A O 1
ATOM 544 N N . GLY A 1 70 ? 8.373 -0.787 -6.951 1.00 83.00 70 GLY A N 1
ATOM 545 C CA . GLY A 1 70 ? 8.480 0.311 -7.916 1.00 83.00 70 GLY A CA 1
ATOM 546 C C . GLY A 1 70 ? 7.182 1.092 -8.142 1.00 83.00 70 GLY A C 1
ATOM 547 O O . GLY A 1 70 ? 7.105 1.876 -9.084 1.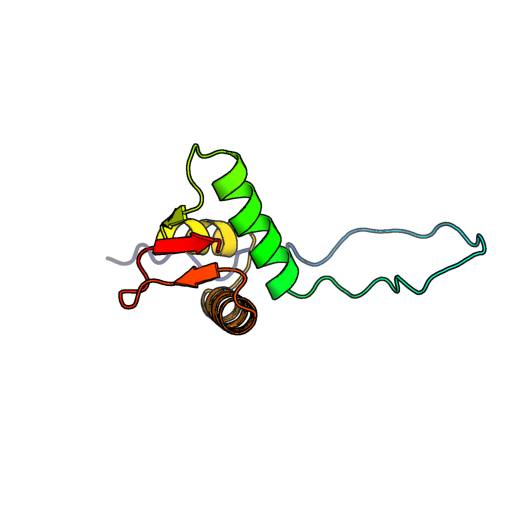00 83.00 70 GLY A O 1
ATOM 548 N N . PHE A 1 71 ? 6.159 0.905 -7.302 1.00 86.88 71 PHE A N 1
ATOM 549 C CA . PHE A 1 71 ? 4.946 1.726 -7.350 1.00 86.88 71 PHE A CA 1
ATOM 550 C C . PHE A 1 71 ? 5.113 3.012 -6.544 1.00 86.88 71 PHE A C 1
ATOM 552 O O . PHE A 1 71 ? 5.783 3.048 -5.513 1.00 86.88 71 PHE A O 1
ATOM 559 N N . THR A 1 72 ? 4.460 4.081 -6.985 1.00 87.50 72 THR A N 1
ATOM 560 C CA . THR A 1 72 ? 4.414 5.328 -6.212 1.00 87.50 72 THR A CA 1
ATOM 561 C C . THR A 1 72 ? 3.326 5.265 -5.131 1.00 87.50 72 THR A C 1
ATOM 563 O O . THR A 1 72 ? 2.318 4.580 -5.325 1.00 87.50 72 THR A O 1
ATOM 566 N N . PRO A 1 73 ? 3.466 6.012 -4.018 1.00 87.25 73 PRO A N 1
ATOM 567 C CA . PRO A 1 73 ? 2.412 6.118 -3.006 1.00 87.25 73 PRO A CA 1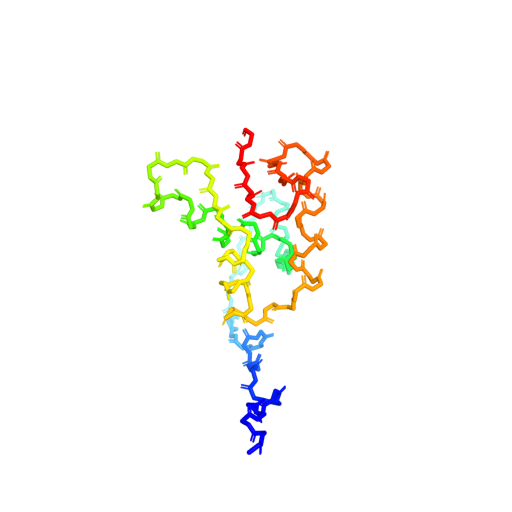
ATOM 568 C C . PRO A 1 73 ? 1.062 6.559 -3.588 1.00 87.25 73 PRO A C 1
ATOM 570 O O . PRO A 1 73 ? 0.035 5.988 -3.248 1.00 87.25 73 PRO A O 1
ATOM 573 N N . ALA A 1 74 ? 1.072 7.480 -4.557 1.00 88.12 74 ALA A N 1
ATOM 574 C CA . ALA A 1 74 ? -0.141 7.933 -5.234 1.00 88.12 74 ALA A CA 1
ATOM 575 C C . ALA A 1 74 ? -0.855 6.802 -5.999 1.00 88.12 74 ALA A C 1
ATOM 577 O O . ALA A 1 74 ? -2.073 6.691 -5.933 1.00 88.12 74 ALA A O 1
ATOM 578 N N . GLN A 1 75 ? -0.109 5.926 -6.686 1.00 87.69 75 GLN A N 1
ATOM 579 C CA . GLN A 1 75 ? -0.689 4.754 -7.361 1.00 87.69 75 GLN A CA 1
ATOM 580 C C . GLN A 1 75 ? -1.252 3.737 -6.365 1.00 87.69 75 GLN A C 1
ATOM 582 O O . GLN A 1 75 ? -2.255 3.087 -6.650 1.00 87.69 75 GLN A O 1
ATOM 587 N N . PHE A 1 76 ? -0.602 3.585 -5.210 1.00 89.94 76 PHE A N 1
ATOM 588 C CA . PHE A 1 76 ? -1.097 2.749 -4.121 1.00 89.94 76 PHE A CA 1
ATOM 589 C C . PHE A 1 76 ? -2.413 3.278 -3.550 1.00 89.94 76 PHE A C 1
ATOM 591 O O . PHE A 1 76 ? -3.356 2.507 -3.395 1.00 89.94 76 PHE A O 1
ATOM 598 N N . GLU A 1 77 ? -2.493 4.582 -3.295 1.00 91.38 77 GLU A N 1
ATOM 599 C CA . GLU A 1 77 ? -3.706 5.249 -2.818 1.00 91.38 77 GLU A CA 1
ATOM 600 C C . GLU A 1 77 ? -4.853 5.151 -3.822 1.00 91.38 77 GLU A C 1
ATOM 602 O O . GLU A 1 77 ? -5.940 4.722 -3.450 1.00 91.38 77 GLU A O 1
ATOM 607 N N . GLU A 1 78 ? -4.600 5.450 -5.097 1.00 90.94 78 GLU A N 1
ATOM 608 C CA . GLU A 1 78 ? -5.605 5.336 -6.160 1.00 90.94 78 GLU A CA 1
ATOM 609 C C . GLU A 1 78 ? -6.148 3.903 -6.269 1.00 90.94 78 GLU A C 1
ATOM 611 O O . GLU A 1 78 ? -7.357 3.693 -6.364 1.00 90.94 78 GLU A O 1
ATOM 616 N N . ALA A 1 79 ? -5.268 2.899 -6.179 1.00 90.94 79 ALA A N 1
ATOM 617 C CA . ALA A 1 79 ? -5.679 1.502 -6.164 1.00 90.94 79 ALA A CA 1
ATOM 618 C C . ALA A 1 79 ? -6.522 1.169 -4.923 1.00 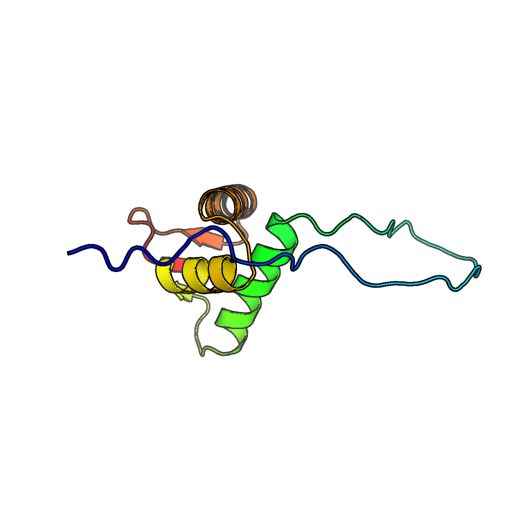90.94 79 ALA A C 1
ATOM 620 O O . ALA A 1 79 ? -7.552 0.509 -5.043 1.00 90.94 79 ALA A O 1
ATOM 621 N N . LEU A 1 80 ? -6.101 1.617 -3.735 1.00 91.56 80 LEU A N 1
ATOM 622 C CA . LEU A 1 80 ? -6.869 1.448 -2.500 1.00 91.56 80 LEU A CA 1
ATOM 623 C C . LEU A 1 80 ? -8.271 2.037 -2.609 1.00 91.56 80 LEU A C 1
ATOM 625 O O . LEU A 1 80 ? -9.225 1.353 -2.251 1.00 91.56 80 LEU A O 1
ATOM 629 N N . GLU A 1 81 ? -8.401 3.250 -3.125 1.00 92.31 81 GLU A N 1
ATOM 630 C CA . GLU A 1 81 ? -9.691 3.922 -3.269 1.00 92.31 81 GLU A CA 1
ATOM 631 C C . GLU A 1 81 ? -10.587 3.189 -4.281 1.00 92.31 81 GLU A C 1
ATOM 633 O O . GLU A 1 81 ? -11.718 2.846 -3.942 1.00 92.31 81 GLU A O 1
ATOM 638 N N . GLU A 1 82 ? -10.062 2.809 -5.455 1.00 91.00 82 GLU A N 1
ATOM 639 C CA . GLU A 1 82 ? -10.830 2.082 -6.484 1.00 91.00 82 GLU A CA 1
ATOM 640 C C . GLU A 1 82 ? -11.423 0.766 -5.944 1.00 91.00 82 GLU A C 1
ATOM 642 O O . GLU A 1 82 ? -12.594 0.452 -6.157 1.00 91.00 82 GLU A O 1
ATOM 647 N N . TYR A 1 83 ? -10.638 -0.017 -5.205 1.00 90.19 83 TYR A N 1
ATOM 648 C CA . TYR A 1 83 ? -11.096 -1.295 -4.647 1.00 90.19 83 TYR A CA 1
ATOM 649 C C . TYR A 1 83 ? -11.906 -1.147 -3.349 1.00 90.19 83 TYR A C 1
ATOM 651 O O . TYR A 1 83 ? -12.691 -2.043 -3.016 1.00 90.19 83 TYR A O 1
ATOM 659 N N . GLU A 1 84 ? -11.756 -0.038 -2.624 1.00 90.75 84 GLU A N 1
ATOM 660 C CA . GLU A 1 84 ? -12.623 0.300 -1.493 1.00 90.75 84 GLU A CA 1
ATOM 661 C C . GLU A 1 84 ? -14.044 0.616 -1.981 1.00 90.75 84 GLU A C 1
ATOM 663 O O . GLU A 1 84 ? -15.008 0.092 -1.420 1.00 90.75 84 GLU A O 1
ATOM 668 N N . GLU A 1 85 ? -14.191 1.352 -3.091 1.00 90.44 85 GLU A N 1
ATOM 669 C CA . GLU A 1 85 ? -15.495 1.594 -3.733 1.00 90.44 85 GLU A CA 1
ATOM 670 C C . GLU A 1 85 ? -16.178 0.293 -4.190 1.00 90.44 85 GLU A C 1
ATOM 672 O O . GLU A 1 85 ? -17.404 0.155 -4.128 1.00 90.44 85 GLU A O 1
ATOM 677 N N . LEU A 1 86 ? -15.384 -0.706 -4.586 1.00 90.12 86 LEU A N 1
ATOM 678 C CA . LEU A 1 86 ? -15.858 -2.046 -4.945 1.00 90.12 86 LEU A CA 1
ATOM 679 C C . LEU A 1 86 ? -16.158 -2.944 -3.729 1.00 90.12 86 LEU A C 1
ATOM 681 O O . LEU A 1 86 ? -16.522 -4.106 -3.913 1.00 90.12 86 LEU A O 1
ATOM 685 N N . ASN A 1 87 ? -16.035 -2.431 -2.498 1.00 90.50 87 ASN A N 1
ATOM 686 C CA . ASN A 1 87 ? -16.187 -3.175 -1.241 1.00 90.50 87 ASN A CA 1
ATOM 687 C C . ASN A 1 87 ? -15.288 -4.420 -1.146 1.00 90.50 87 ASN A C 1
ATOM 689 O O . ASN A 1 87 ? -15.661 -5.425 -0.542 1.00 90.50 87 ASN A O 1
ATOM 693 N N . VAL A 1 88 ? -14.099 -4.369 -1.746 1.00 89.06 88 VAL A N 1
ATOM 694 C CA . VAL A 1 88 ? -13.120 -5.464 -1.672 1.00 89.06 88 VAL A CA 1
ATOM 695 C C . VAL A 1 88 ? -12.329 -5.399 -0.363 1.00 89.06 88 VAL A C 1
ATOM 697 O O . VAL A 1 88 ? -12.006 -6.422 0.245 1.00 89.06 88 VAL A O 1
ATOM 700 N N . TRP A 1 89 ? -12.054 -4.187 0.109 1.00 92.69 89 TRP A N 1
ATOM 701 C CA . TRP A 1 89 ? -11.462 -3.920 1.413 1.00 92.69 89 TRP A CA 1
ATOM 702 C C . TRP A 1 89 ? -12.031 -2.642 2.018 1.00 92.69 89 TRP A C 1
ATOM 704 O O . TRP A 1 89 ? -12.705 -1.864 1.353 1.00 92.69 89 TRP A O 1
ATOM 714 N N . GLN A 1 90 ? -11.718 -2.422 3.288 1.00 91.12 90 GLN A N 1
ATOM 715 C CA . GLN A 1 90 ? -11.955 -1.188 4.013 1.00 91.12 90 GLN A CA 1
ATOM 716 C C . GLN A 1 90 ? -10.645 -0.660 4.575 1.00 91.12 90 GLN A C 1
ATOM 718 O O . GLN A 1 90 ? -9.894 -1.382 5.250 1.00 91.12 90 GLN A O 1
ATOM 723 N N . VAL A 1 91 ? -10.397 0.621 4.342 1.00 91.56 91 VAL A N 1
ATOM 724 C CA . VAL A 1 91 ? -9.294 1.353 4.946 1.00 91.56 91 VAL A CA 1
ATOM 725 C C . VAL A 1 91 ? -9.824 2.085 6.176 1.00 91.56 91 VAL A C 1
ATOM 727 O O . VAL A 1 91 ? -10.887 2.699 6.179 1.00 91.5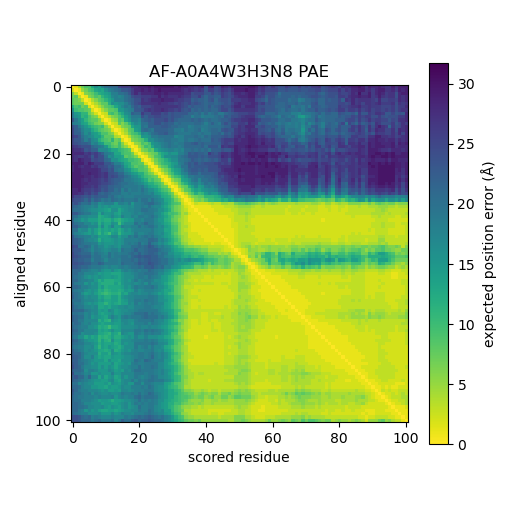6 91 VAL A O 1
ATOM 730 N N . ASN A 1 92 ? -9.099 2.001 7.292 1.00 90.75 92 ASN A N 1
ATOM 731 C CA . ASN A 1 92 ? -9.471 2.758 8.485 1.00 90.75 92 ASN A CA 1
ATOM 732 C C . ASN A 1 92 ? -9.413 4.274 8.200 1.00 90.75 92 ASN A C 1
ATOM 734 O O . ASN A 1 92 ? -8.514 4.719 7.494 1.00 90.75 92 ASN A O 1
ATOM 738 N N . GLN A 1 93 ? -10.281 5.075 8.831 1.00 87.12 93 GLN A N 1
ATOM 739 C CA . GLN A 1 93 ? -10.276 6.545 8.708 1.00 87.12 93 GLN A CA 1
ATOM 740 C C . GLN A 1 93 ? -8.903 7.186 8.975 1.00 87.12 93 GLN A C 1
ATOM 742 O O . GLN A 1 93 ? -8.554 8.184 8.356 1.00 87.12 93 GLN A O 1
ATOM 747 N N . ALA A 1 94 ? -8.098 6.600 9.865 1.00 89.38 94 ALA A N 1
ATOM 748 C CA . ALA A 1 94 ? -6.737 7.046 10.158 1.00 89.38 94 ALA A CA 1
ATOM 749 C C . ALA A 1 94 ? -5.677 6.534 9.156 1.00 89.38 94 ALA A C 1
ATOM 751 O O . ALA A 1 94 ? -4.488 6.651 9.441 1.00 89.38 94 ALA A O 1
ATOM 752 N N . ARG A 1 95 ? -6.080 5.886 8.050 1.00 87.31 95 ARG A N 1
ATOM 753 C CA . ARG A 1 95 ? -5.220 5.233 7.039 1.00 87.31 95 ARG A CA 1
ATOM 754 C C . ARG A 1 95 ? -4.074 4.417 7.650 1.00 87.31 95 ARG A C 1
ATOM 756 O O . ARG A 1 95 ? -2.941 4.438 7.198 1.00 87.31 95 ARG A O 1
ATOM 763 N N . SER A 1 96 ? -4.367 3.687 8.726 1.00 90.50 96 SER A N 1
ATOM 764 C CA . SER A 1 96 ? -3.366 2.910 9.475 1.00 90.50 96 SER A CA 1
ATOM 765 C C . SER A 1 96 ? -3.477 1.403 9.243 1.00 90.50 96 SER A C 1
ATOM 767 O O . SER A 1 96 ? -2.514 0.654 9.438 1.00 90.50 96 SER A O 1
ATOM 769 N N . LYS A 1 97 ? -4.649 0.939 8.806 1.00 91.56 97 LYS A N 1
ATOM 770 C CA . LYS A 1 97 ? -4.969 -0.475 8.617 1.00 91.56 97 LYS A CA 1
ATOM 771 C C . LYS A 1 97 ? -5.906 -0.644 7.428 1.00 91.56 97 LYS A C 1
ATOM 773 O O . LYS A 1 97 ? -6.882 0.093 7.319 1.00 91.56 97 LYS A O 1
ATOM 778 N N . ILE A 1 98 ? -5.616 -1.645 6.608 1.00 92.19 98 ILE A N 1
ATOM 779 C CA . ILE A 1 98 ? -6.455 -2.123 5.510 1.00 92.19 98 ILE A CA 1
ATOM 780 C C . ILE A 1 98 ? -7.011 -3.478 5.941 1.00 92.19 98 ILE A C 1
ATOM 782 O O . ILE A 1 98 ? -6.259 -4.326 6.430 1.00 92.19 98 ILE A O 1
ATOM 786 N N . THR A 1 99 ? -8.316 -3.672 5.802 1.00 90.81 99 THR A N 1
ATOM 787 C CA . THR A 1 99 ? -9.019 -4.902 6.184 1.00 90.81 99 THR A CA 1
ATOM 788 C C . THR A 1 99 ? -9.815 -5.402 4.994 1.00 90.81 99 THR A C 1
ATOM 790 O O . THR A 1 99 ? -10.614 -4.652 4.454 1.00 90.81 99 THR A O 1
ATOM 793 N N . PHE A 1 100 ? -9.619 -6.647 4.577 1.00 87.38 100 PHE A N 1
ATOM 794 C CA . PHE A 1 100 ? -10.457 -7.240 3.534 1.00 87.38 100 PHE A CA 1
ATOM 795 C C . PHE A 1 100 ? -11.866 -7.512 4.060 1.00 87.38 100 PHE A C 1
ATOM 797 O O . PHE A 1 100 ? -12.015 -7.988 5.192 1.00 87.38 100 PHE A O 1
ATOM 804 N N . VAL A 1 101 ? -12.865 -7.219 3.225 1.00 85.31 101 VAL A N 1
ATOM 805 C CA . VAL A 1 101 ? -14.285 -7.498 3.496 1.00 85.31 101 VAL A CA 1
ATOM 806 C C . VAL A 1 101 ? -14.599 -8.959 3.174 1.00 85.31 101 VAL A C 1
ATOM 808 O O . VAL A 1 101 ? -14.073 -9.484 2.167 1.00 85.31 101 VAL A O 1
#

Solvent-accessible surface area (backbone atoms only — not comparable to full-atom values): 6461 Å² total; per-residue (Å²): 135,82,89,71,75,72,85,84,74,72,56,93,70,86,67,89,79,90,77,95,81,76,98,71,86,80,86,76,91,73,70,85,63,78,77,49,69,41,58,54,47,51,51,55,51,51,54,63,26,72,80,39,102,43,65,54,47,48,31,68,58,47,50,50,55,38,43,76,69,57,46,53,72,68,55,52,50,53,30,51,52,60,38,36,78,68,57,53,32,46,67,41,96,81,62,53,36,36,32,58,104